Protein AF-A0A7S3MAN6-F1 (afdb_monomer_lite)

Radius of gyration: 27.42 Å; chains: 1; bounding box: 46×56×81 Å

InterPro domains:
  IPR000504 RNA recognition motif domain [PF00076] (1-42)
  IPR000504 RNA recognition motif domain [PS50102] (1-51)
  IPR012677 Nucleotide-binding alpha-beta plait domain superfamily [G3DSA:3.30.70.330] (1-63)
  IPR035979 RNA-binding domain superfamily [SSF54928] (2-56)

Foldseek 3Di:
DPDKAFDADPVRHGPLDIDDDDPDVVVLVVQQVCAQPADPNDGHGRDDDDDDDPDDDDDPPPPPVVVVPPPVPPPPPDDDDDDDDDDDDDDDDDDDDDDDDDDDD

Sequence (105 aa):
ISEARVILNKEKLCSGLAFVEFTDPKDVEAAVLRDGMKVKGQIVFVCYETKEKKSAGTKDRRKLQAAKRVVEKKEKVKKKKDGGDEGEEGEAEGDGDDDDDDAAG

Secondary structure (DSSP, 8-state):
--EEEEEE-TTS-EEEEEEEE-SSHHHHHHHHTTTT-EETTEE----------S-----S-SSSSSGGGSGGGSSS-SS--------------------------

pLDDT: mean 71.26, std 21.36, range [38.38, 95.69]

Organism: NCBI:txid89044

Structure (mmCIF, N/CA/C/O backbone):
data_AF-A0A7S3MAN6-F1
#
_entry.id   AF-A0A7S3MAN6-F1
#
loop_
_atom_site.group_PDB
_atom_site.id
_atom_site.type_symbol
_atom_site.label_atom_id
_atom_site.label_alt_id
_atom_site.label_comp_id
_atom_site.label_asym_id
_atom_site.label_entity_id
_atom_site.label_seq_id
_atom_site.pdbx_PDB_ins_code
_atom_site.Cartn_x
_atom_site.Cartn_y
_atom_site.Cartn_z
_atom_site.occupancy
_atom_site.B_iso_or_equiv
_atom_site.auth_seq_id
_atom_site.auth_comp_id
_atom_site.auth_asym_id
_atom_site.auth_atom_id
_atom_site.pdbx_PDB_model_num
ATOM 1 N N . ILE A 1 1 ? -0.683 -10.714 -8.286 1.00 79.00 1 ILE A N 1
ATOM 2 C CA . ILE A 1 1 ? -0.729 -10.486 -6.813 1.00 79.00 1 ILE A CA 1
ATOM 3 C C . ILE A 1 1 ? -0.476 -11.821 -6.139 1.00 79.00 1 ILE A C 1
ATOM 5 O O . ILE A 1 1 ? -1.226 -12.752 -6.406 1.00 79.00 1 ILE A O 1
ATOM 9 N N . SER A 1 2 ? 0.568 -11.908 -5.318 1.00 91.00 2 SER A N 1
ATOM 10 C CA . SER A 1 2 ? 0.916 -13.123 -4.575 1.00 91.00 2 SER A CA 1
ATOM 11 C C . SER A 1 2 ? 0.122 -13.215 -3.274 1.00 91.00 2 SER A C 1
ATOM 13 O O . SER A 1 2 ? -0.414 -14.267 -2.943 1.00 91.00 2 SER A O 1
ATOM 15 N N . GLU A 1 3 ? 0.015 -12.103 -2.542 1.00 93.50 3 GLU A N 1
ATOM 16 C CA . GLU A 1 3 ? -0.615 -12.088 -1.226 1.00 93.50 3 GLU A CA 1
ATOM 17 C C . GLU A 1 3 ? -1.134 -10.692 -0.860 1.00 93.50 3 GLU A C 1
ATOM 19 O O . GLU A 1 3 ? -0.545 -9.679 -1.231 1.00 93.50 3 GLU A O 1
ATOM 24 N N . ALA A 1 4 ? -2.230 -10.624 -0.103 1.00 94.44 4 ALA A N 1
ATOM 25 C CA . ALA A 1 4 ? -2.731 -9.387 0.485 1.00 94.44 4 ALA A CA 1
ATOM 26 C C . ALA A 1 4 ? -3.089 -9.615 1.958 1.00 94.44 4 ALA A C 1
ATOM 28 O O . ALA A 1 4 ? -3.874 -10.504 2.291 1.00 94.44 4 ALA A O 1
ATOM 29 N N . ARG A 1 5 ? -2.530 -8.793 2.848 1.00 94.31 5 ARG A N 1
ATOM 30 C CA . ARG A 1 5 ? -2.714 -8.879 4.301 1.00 94.31 5 ARG A CA 1
ATOM 31 C C . ARG A 1 5 ? -3.263 -7.561 4.834 1.00 94.31 5 ARG A C 1
ATOM 33 O O . ARG A 1 5 ? -2.584 -6.538 4.791 1.00 94.31 5 ARG A O 1
ATOM 40 N N . VAL A 1 6 ? -4.483 -7.581 5.369 1.00 94.38 6 VAL A N 1
ATOM 41 C CA . VAL A 1 6 ? -5.082 -6.423 6.052 1.00 94.38 6 VAL A CA 1
ATOM 42 C C . VAL A 1 6 ? -4.688 -6.455 7.520 1.00 94.38 6 VAL A C 1
ATOM 44 O O . VAL A 1 6 ? -4.884 -7.460 8.203 1.00 94.38 6 VAL A O 1
ATOM 47 N N . ILE A 1 7 ? -4.158 -5.345 8.021 1.00 93.75 7 ILE A N 1
ATOM 48 C CA . ILE A 1 7 ? -3.781 -5.243 9.424 1.00 93.75 7 ILE A CA 1
ATOM 49 C C . ILE A 1 7 ? -5.016 -4.875 10.238 1.00 93.75 7 ILE A C 1
ATOM 51 O O . ILE A 1 7 ? -5.667 -3.853 9.993 1.00 93.75 7 ILE A O 1
ATOM 55 N N . LEU A 1 8 ? -5.334 -5.708 11.222 1.00 94.38 8 LEU A N 1
ATOM 56 C CA . LEU A 1 8 ? -6.428 -5.477 12.158 1.00 94.38 8 LEU A CA 1
ATOM 57 C C . LEU A 1 8 ? -5.898 -4.924 13.484 1.00 94.38 8 LEU A C 1
ATOM 59 O O . LEU A 1 8 ? -4.761 -5.187 13.878 1.00 94.38 8 LEU A O 1
ATOM 63 N N . ASN A 1 9 ? -6.727 -4.155 14.184 1.00 93.56 9 ASN A N 1
ATOM 64 C CA . ASN A 1 9 ? -6.450 -3.713 15.545 1.00 93.56 9 ASN A CA 1
ATOM 65 C C . ASN A 1 9 ? -6.739 -4.842 16.566 1.00 93.56 9 ASN A C 1
ATOM 67 O O . ASN A 1 9 ? -7.179 -5.937 16.210 1.00 93.56 9 ASN A O 1
ATOM 71 N N . LYS A 1 10 ? -6.523 -4.575 17.863 1.00 94.69 10 LYS A N 1
ATOM 72 C CA . LYS A 1 10 ? -6.780 -5.549 18.948 1.00 94.69 10 LYS A CA 1
ATOM 73 C C . LYS A 1 10 ? -8.237 -6.030 19.010 1.00 94.69 10 LYS A C 1
ATOM 75 O O . LYS A 1 10 ? -8.497 -7.124 19.494 1.00 94.69 10 LYS A O 1
ATOM 80 N N . GLU A 1 11 ? -9.164 -5.229 18.498 1.00 95.69 11 GLU A N 1
ATOM 81 C CA . GLU A 1 11 ? -10.603 -5.503 18.455 1.00 95.69 11 GLU A CA 1
ATOM 82 C C . GLU A 1 11 ? -11.020 -6.234 17.167 1.00 95.69 11 GLU A C 1
ATOM 84 O O . GLU A 1 11 ? -12.206 -6.424 16.920 1.00 95.69 11 GLU A O 1
ATOM 89 N N . LYS A 1 12 ? -10.049 -6.661 16.342 1.00 91.56 12 LYS A N 1
ATOM 90 C CA . LYS A 1 12 ? -10.252 -7.296 15.029 1.00 91.56 12 LYS A CA 1
ATOM 91 C C . LYS A 1 12 ? -10.960 -6.400 13.997 1.00 91.56 12 LYS A C 1
ATOM 93 O O . LYS A 1 12 ? -11.531 -6.905 13.035 1.00 91.56 12 LYS A O 1
ATOM 98 N N . LEU A 1 13 ? -10.882 -5.079 14.155 1.00 92.56 13 LEU A N 1
ATOM 99 C CA . LEU A 1 13 ? -11.357 -4.092 13.182 1.00 92.56 13 LEU A CA 1
ATOM 100 C C . LEU A 1 13 ? -10.221 -3.644 12.254 1.00 92.56 13 LEU A C 1
ATOM 102 O O . LEU A 1 13 ? -9.054 -3.628 12.650 1.00 92.56 13 LEU A O 1
ATOM 106 N N . CYS A 1 14 ? -10.550 -3.251 11.021 1.00 91.56 14 CYS A N 1
ATOM 107 C CA . CYS A 1 14 ? -9.569 -2.764 10.048 1.00 91.56 14 CYS A CA 1
ATOM 108 C C . CYS A 1 14 ? -8.821 -1.534 10.581 1.00 91.56 14 CYS A C 1
ATOM 110 O O . CYS A 1 14 ? -9.434 -0.516 10.891 1.00 91.56 14 CYS A O 1
ATOM 112 N N . SER A 1 15 ? -7.489 -1.603 10.630 1.00 91.38 15 SER A N 1
ATOM 113 C CA . SER A 1 15 ? -6.650 -0.488 11.099 1.00 91.38 15 SER A CA 1
ATOM 114 C C . SER A 1 15 ? -6.468 0.632 10.066 1.00 91.38 15 SER A C 1
ATOM 116 O O . SER A 1 15 ? -5.928 1.687 10.388 1.00 91.38 15 SER A O 1
ATOM 118 N N . GLY A 1 16 ? -6.901 0.402 8.821 1.00 91.06 16 GLY A N 1
ATOM 119 C CA . GLY A 1 16 ? -6.642 1.291 7.686 1.00 91.06 16 GLY A CA 1
ATOM 120 C C . GLY A 1 16 ? -5.282 1.064 7.016 1.00 91.06 16 GLY A C 1
ATOM 121 O O . GLY A 1 16 ? -4.890 1.861 6.171 1.00 91.06 16 GLY A O 1
ATOM 122 N N . LEU A 1 17 ? -4.574 -0.012 7.375 1.00 92.44 17 LEU A N 1
ATOM 123 C CA . LEU A 1 17 ? -3.310 -0.421 6.765 1.00 92.44 17 LEU A CA 1
ATOM 124 C C . LEU A 1 17 ? -3.428 -1.825 6.168 1.00 92.44 17 LEU A C 1
ATOM 126 O O . LEU A 1 17 ? -4.070 -2.711 6.740 1.00 92.44 17 LEU A O 1
ATOM 130 N N . ALA A 1 18 ? -2.777 -2.027 5.029 1.00 94.56 18 ALA A N 1
ATOM 131 C CA . ALA A 1 18 ? -2.662 -3.321 4.377 1.00 94.56 18 ALA A CA 1
ATOM 132 C C . ALA A 1 18 ? -1.304 -3.436 3.681 1.00 94.56 18 ALA A C 1
ATOM 134 O O . ALA A 1 18 ? -0.764 -2.441 3.199 1.00 94.56 18 ALA A O 1
ATOM 135 N N . PHE A 1 19 ? -0.787 -4.658 3.618 1.00 94.19 19 PHE A N 1
ATOM 136 C CA . PHE A 1 19 ? 0.387 -5.016 2.834 1.00 94.19 19 PHE A CA 1
ATOM 137 C C . PHE A 1 19 ? -0.054 -5.871 1.659 1.00 94.19 19 PHE A C 1
ATOM 139 O O . PHE A 1 19 ? -0.911 -6.746 1.809 1.00 94.19 19 PHE A O 1
ATOM 146 N N . VAL A 1 20 ? 0.517 -5.602 0.491 1.00 95.44 20 VAL A N 1
ATOM 147 C CA . VAL A 1 20 ? 0.247 -6.367 -0.722 1.00 95.44 20 VAL A CA 1
ATOM 148 C C . VAL A 1 20 ? 1.579 -6.767 -1.325 1.00 95.44 20 VAL A C 1
ATOM 150 O O . VAL A 1 20 ? 2.405 -5.911 -1.631 1.00 95.44 20 VAL A O 1
ATOM 153 N N . GLU A 1 21 ? 1.766 -8.069 -1.487 1.00 94.62 21 GLU A N 1
ATOM 154 C CA . GLU A 1 21 ? 2.910 -8.646 -2.172 1.00 94.62 21 GLU A CA 1
ATOM 155 C C . GLU A 1 21 ? 2.519 -8.964 -3.618 1.00 94.62 21 GLU A C 1
ATOM 157 O O . GLU A 1 21 ? 1.511 -9.627 -3.898 1.00 94.62 21 GLU A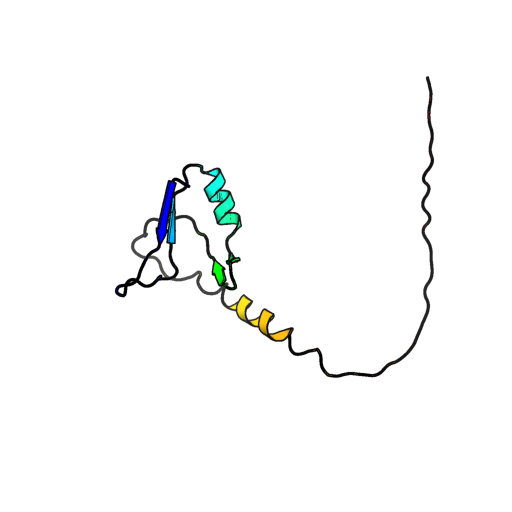 O 1
ATOM 162 N N . PHE A 1 22 ? 3.323 -8.479 -4.557 1.00 94.94 22 PHE A N 1
ATOM 163 C CA . PHE A 1 22 ? 3.140 -8.709 -5.983 1.00 94.94 22 PHE A CA 1
ATOM 164 C C . PHE A 1 22 ? 4.203 -9.680 -6.486 1.00 94.94 22 PHE A C 1
ATOM 166 O O . PHE A 1 22 ? 5.349 -9.639 -6.051 1.00 94.94 22 PHE A O 1
ATOM 173 N N . THR A 1 23 ? 3.814 -10.546 -7.418 1.00 95.00 23 THR A N 1
ATOM 174 C CA . THR A 1 23 ? 4.733 -11.469 -8.094 1.00 95.00 23 THR A CA 1
ATOM 175 C C . THR A 1 23 ? 5.593 -10.720 -9.110 1.00 95.00 23 THR A C 1
ATOM 177 O O . THR A 1 23 ? 6.793 -10.960 -9.206 1.00 95.00 23 THR A O 1
ATOM 180 N N . ASP A 1 24 ? 4.977 -9.779 -9.831 1.00 95.69 24 ASP A N 1
ATOM 181 C CA . ASP A 1 24 ? 5.605 -9.031 -10.911 1.00 95.69 24 ASP A CA 1
ATOM 182 C C . ASP A 1 24 ? 5.967 -7.604 -10.478 1.00 95.69 24 ASP A C 1
ATOM 184 O O . ASP A 1 24 ? 5.120 -6.880 -9.945 1.00 95.69 24 ASP A O 1
ATOM 188 N N . PRO A 1 25 ? 7.193 -7.131 -10.767 1.00 92.81 25 PRO A N 1
ATOM 189 C CA . PRO A 1 25 ? 7.613 -5.780 -10.397 1.00 92.81 25 PRO A CA 1
ATOM 190 C C . PRO A 1 25 ? 6.807 -4.696 -11.127 1.00 92.81 25 PRO A C 1
ATOM 192 O O . PRO A 1 25 ? 6.551 -3.636 -10.560 1.00 92.81 25 PRO A O 1
ATOM 195 N N . LYS A 1 26 ? 6.336 -4.979 -12.349 1.00 95.12 26 LYS A N 1
ATOM 196 C CA . LYS A 1 26 ? 5.501 -4.058 -13.139 1.00 95.12 26 LYS A CA 1
ATOM 197 C C . LYS A 1 26 ? 4.182 -3.723 -12.436 1.00 95.12 26 LYS A C 1
ATOM 199 O O . LYS A 1 26 ? 3.704 -2.592 -12.520 1.00 95.12 26 LYS A O 1
ATOM 204 N N . ASP A 1 27 ? 3.612 -4.685 -11.711 1.00 93.94 27 ASP A N 1
ATOM 205 C CA . ASP A 1 27 ? 2.373 -4.476 -10.961 1.00 93.94 27 ASP A CA 1
ATOM 206 C C . ASP A 1 27 ? 2.594 -3.570 -9.745 1.00 93.94 27 ASP A C 1
ATOM 208 O O . ASP A 1 27 ? 1.710 -2.788 -9.393 1.00 93.94 27 ASP A O 1
ATOM 212 N N . VAL A 1 28 ? 3.782 -3.631 -9.131 1.00 93.06 28 VAL A N 1
ATOM 213 C CA . VAL A 1 28 ? 4.155 -2.747 -8.018 1.00 93.06 28 VAL A CA 1
ATOM 214 C C . VAL A 1 28 ? 4.203 -1.299 -8.495 1.00 93.06 28 VAL A C 1
ATOM 216 O O . VAL A 1 28 ? 3.589 -0.428 -7.880 1.00 93.06 28 VAL A O 1
ATOM 219 N N . GLU A 1 29 ? 4.873 -1.037 -9.618 1.00 94.12 29 GLU A N 1
ATOM 220 C CA . GLU A 1 29 ? 4.946 0.307 -10.201 1.00 94.12 29 GLU A CA 1
ATOM 221 C C . GLU A 1 29 ? 3.549 0.825 -10.563 1.00 94.12 29 GLU A C 1
ATOM 223 O O . GLU A 1 29 ? 3.180 1.947 -10.209 1.00 94.12 29 GLU A O 1
ATOM 228 N N . ALA A 1 30 ? 2.718 -0.023 -11.177 1.00 94.00 30 ALA A N 1
ATOM 229 C CA . ALA A 1 30 ? 1.334 0.311 -11.489 1.00 94.00 30 ALA A CA 1
ATOM 230 C C . ALA A 1 30 ? 0.481 0.583 -10.235 1.00 94.00 30 ALA A C 1
ATOM 232 O O . ALA A 1 30 ? -0.458 1.384 -10.291 1.00 94.00 30 ALA A O 1
ATOM 233 N N . ALA A 1 31 ? 0.761 -0.075 -9.110 1.00 93.56 31 ALA A N 1
ATOM 234 C CA . ALA A 1 31 ? 0.080 0.172 -7.844 1.00 93.56 31 ALA A CA 1
ATOM 235 C C . ALA A 1 31 ? 0.510 1.508 -7.221 1.00 93.56 31 ALA A C 1
ATOM 237 O O . ALA A 1 31 ? -0.344 2.279 -6.787 1.00 93.56 31 ALA A O 1
ATOM 238 N N . VAL A 1 32 ? 1.808 1.818 -7.235 1.00 93.56 32 VAL A N 1
ATOM 239 C CA . VAL A 1 32 ? 2.350 3.084 -6.713 1.00 93.56 32 VAL A CA 1
ATOM 240 C C . VAL A 1 32 ? 1.883 4.281 -7.544 1.00 93.56 32 VAL A C 1
ATOM 242 O O . VAL A 1 32 ? 1.578 5.329 -6.985 1.00 93.56 32 VAL A O 1
ATOM 245 N N . LEU A 1 33 ? 1.703 4.125 -8.860 1.00 93.94 33 LEU A N 1
ATOM 246 C CA . LEU A 1 33 ? 1.091 5.156 -9.713 1.00 93.94 33 LEU A CA 1
ATOM 247 C C . LEU A 1 33 ? -0.357 5.504 -9.320 1.00 93.94 33 LEU A C 1
ATOM 249 O O . LEU A 1 33 ? -0.873 6.542 -9.730 1.00 93.94 33 LEU A O 1
ATOM 253 N N . ARG A 1 34 ? -1.024 4.646 -8.538 1.00 92.56 34 ARG A N 1
ATOM 254 C CA . ARG A 1 34 ? -2.373 4.884 -8.002 1.00 92.56 34 ARG A CA 1
ATOM 255 C C . ARG A 1 34 ? -2.358 5.463 -6.584 1.00 92.56 34 ARG A C 1
ATOM 257 O O . ARG A 1 34 ? -3.418 5.548 -5.960 1.00 92.56 34 ARG A O 1
ATOM 264 N N . ASP A 1 35 ? -1.197 5.864 -6.072 1.00 93.56 35 ASP A N 1
ATOM 265 C CA . ASP A 1 35 ? -1.099 6.595 -4.811 1.00 93.56 35 ASP A CA 1
ATOM 266 C C . ASP A 1 35 ? -1.963 7.869 -4.836 1.00 93.56 35 ASP A C 1
ATOM 268 O O . ASP A 1 35 ? -2.035 8.592 -5.831 1.00 93.56 35 ASP A O 1
ATOM 272 N N . GLY A 1 36 ? -2.681 8.123 -3.743 1.00 92.44 36 GLY A N 1
ATOM 273 C CA . GLY A 1 36 ? -3.597 9.256 -3.623 1.00 92.44 36 GLY A CA 1
ATOM 274 C C . GLY A 1 36 ? -4.923 9.099 -4.379 1.00 92.44 36 GLY A C 1
ATOM 275 O O . GLY A 1 36 ? -5.722 10.040 -4.404 1.00 92.44 36 GLY A O 1
ATOM 276 N N . MET A 1 37 ? -5.208 7.934 -4.971 1.00 93.06 37 MET A N 1
ATOM 277 C CA . MET A 1 37 ? -6.474 7.684 -5.662 1.00 93.06 37 MET A CA 1
ATOM 278 C C . MET A 1 37 ? -7.643 7.526 -4.677 1.00 93.06 37 MET A C 1
ATOM 280 O O . MET A 1 37 ? -7.519 6.961 -3.586 1.00 93.06 37 MET A O 1
ATOM 284 N N . LYS A 1 38 ? -8.822 8.014 -5.078 1.00 95.19 38 LYS A N 1
ATOM 285 C CA . LYS A 1 38 ? -10.058 7.899 -4.299 1.00 95.19 38 LYS A CA 1
ATOM 286 C C . LYS A 1 38 ? -10.785 6.591 -4.625 1.00 95.19 38 LYS A C 1
ATOM 288 O O . LYS A 1 38 ? -11.271 6.412 -5.736 1.00 95.19 38 LYS A O 1
ATOM 293 N N . VAL A 1 39 ? -10.937 5.717 -3.634 1.00 91.81 39 VAL A N 1
ATOM 294 C CA . VAL A 1 39 ? -11.677 4.451 -3.717 1.00 91.81 39 VAL A CA 1
ATOM 295 C C . VAL A 1 39 ? -12.851 4.508 -2.743 1.00 91.81 39 VAL A C 1
ATOM 297 O O . VAL A 1 39 ? -12.664 4.717 -1.547 1.00 91.81 39 VAL A O 1
ATOM 300 N N . LYS A 1 40 ? -14.086 4.361 -3.243 1.00 92.25 40 LYS A N 1
ATOM 301 C CA . LYS A 1 40 ? -15.321 4.404 -2.42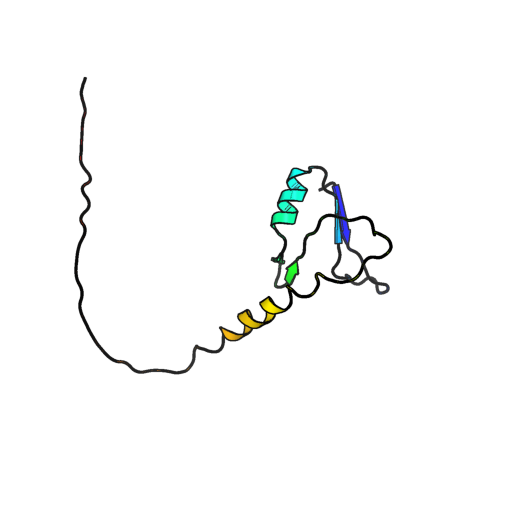5 1.00 92.25 40 LYS A CA 1
ATOM 302 C C . LYS A 1 40 ? -15.399 5.612 -1.475 1.00 92.25 40 LYS A C 1
ATOM 304 O O . LYS A 1 40 ? -15.788 5.489 -0.317 1.00 92.25 40 LYS A O 1
ATOM 309 N N . GLY A 1 41 ? -14.990 6.790 -1.942 1.00 92.50 41 GLY A N 1
ATOM 310 C CA . GLY A 1 41 ? -15.030 8.000 -1.117 1.00 92.50 41 GLY A CA 1
ATOM 311 C C . GLY A 1 41 ? -13.777 8.261 -0.275 1.00 92.50 41 GLY A C 1
ATOM 312 O O . GLY A 1 41 ? -13.610 9.386 0.187 1.00 92.50 41 GLY A O 1
ATOM 313 N N . GLN A 1 42 ? -12.885 7.280 -0.121 1.00 91.50 42 GLN A N 1
ATOM 314 C CA . GLN A 1 42 ? -11.696 7.354 0.731 1.00 91.50 42 GLN A CA 1
ATOM 315 C C . GLN A 1 42 ? -10.423 7.451 -0.110 1.00 91.50 42 GLN A C 1
ATOM 317 O O . GLN A 1 42 ? -10.340 6.856 -1.179 1.00 91.50 42 GLN A O 1
ATOM 322 N N . ILE A 1 43 ? -9.440 8.219 0.355 1.00 92.62 43 ILE A N 1
ATOM 323 C CA . ILE A 1 43 ? -8.148 8.363 -0.328 1.00 92.62 43 ILE A CA 1
ATOM 324 C C . ILE A 1 43 ? -7.233 7.240 0.154 1.00 92.62 43 ILE A C 1
ATOM 326 O O . ILE A 1 43 ? -7.055 7.080 1.362 1.00 92.62 43 ILE A O 1
ATOM 330 N N . VAL A 1 44 ? -6.677 6.479 -0.784 1.00 93.44 44 VAL A N 1
ATOM 331 C CA . VAL A 1 44 ? -5.736 5.392 -0.504 1.00 93.44 44 VAL A CA 1
ATOM 332 C C . VAL A 1 44 ? -4.315 5.891 -0.733 1.00 93.44 44 VAL A C 1
ATOM 334 O O . VAL A 1 44 ? -4.065 6.613 -1.695 1.00 93.44 44 VAL A O 1
ATOM 337 N N . PHE A 1 45 ? -3.398 5.495 0.149 1.00 93.62 45 PHE A N 1
ATOM 338 C CA . PHE A 1 45 ? -1.972 5.783 0.020 1.00 93.62 45 PHE A CA 1
ATOM 339 C C . PHE A 1 45 ? -1.210 4.495 -0.260 1.00 93.62 45 PHE A C 1
ATOM 341 O O . PHE A 1 45 ? -1.420 3.500 0.437 1.00 93.62 45 PHE A O 1
ATOM 348 N N . VAL A 1 46 ? -0.347 4.517 -1.270 1.00 94.12 46 VAL A N 1
ATOM 349 C CA . VAL A 1 46 ? 0.439 3.363 -1.709 1.00 94.12 46 VAL A CA 1
ATOM 350 C C . VAL A 1 46 ? 1.912 3.742 -1.695 1.00 94.12 46 VAL A C 1
ATOM 352 O O . VAL A 1 46 ? 2.351 4.622 -2.428 1.00 94.12 46 VAL A O 1
ATOM 355 N N . CYS A 1 47 ? 2.682 3.047 -0.864 1.00 91.94 47 CYS A N 1
ATOM 356 C CA . CYS A 1 47 ? 4.119 3.245 -0.724 1.00 91.94 47 CYS A CA 1
ATOM 357 C C . CYS A 1 47 ? 4.833 1.898 -0.824 1.00 91.94 47 CYS A C 1
ATOM 359 O O . CYS A 1 47 ? 4.273 0.867 -0.452 1.00 91.94 47 CYS A O 1
ATOM 361 N N . TYR A 1 48 ? 6.094 1.917 -1.254 1.00 93.62 48 TYR A N 1
ATOM 362 C CA . TYR A 1 48 ? 6.964 0.750 -1.143 1.00 93.62 48 TYR A CA 1
ATOM 363 C C . TYR A 1 48 ? 7.165 0.358 0.323 1.00 93.62 48 TYR A C 1
ATOM 365 O O . TYR A 1 48 ? 7.296 1.220 1.200 1.00 93.62 48 TYR A O 1
ATOM 373 N N . GLU A 1 49 ? 7.230 -0.946 0.585 1.00 88.19 49 GLU A N 1
ATOM 374 C CA . GLU A 1 49 ? 7.584 -1.445 1.907 1.00 88.19 49 GLU A CA 1
ATOM 375 C C . GLU A 1 49 ? 9.014 -1.009 2.249 1.00 88.19 49 GLU A C 1
ATOM 377 O O . GLU A 1 49 ? 9.958 -1.218 1.485 1.00 88.19 49 GLU A O 1
ATOM 382 N N . THR A 1 50 ? 9.188 -0.388 3.414 1.00 79.81 50 THR A N 1
ATOM 383 C CA . THR A 1 50 ? 10.512 -0.043 3.931 1.00 79.81 50 THR A CA 1
ATOM 384 C C . THR A 1 50 ? 10.734 -0.793 5.232 1.00 79.81 50 THR A C 1
ATOM 386 O O . THR A 1 50 ? 9.887 -0.779 6.123 1.00 79.81 50 THR A O 1
ATOM 389 N N . LYS A 1 51 ? 11.888 -1.458 5.355 1.00 73.19 51 LYS A N 1
ATOM 390 C CA . LYS A 1 51 ? 12.311 -2.029 6.638 1.00 73.19 51 LYS A CA 1
ATOM 391 C C . LYS A 1 51 ? 12.453 -0.880 7.629 1.00 73.19 51 LYS A C 1
ATOM 393 O O . LYS A 1 51 ? 13.089 0.124 7.300 1.00 73.19 51 LYS A O 1
ATOM 398 N N . GLU A 1 52 ? 11.887 -1.028 8.825 1.00 66.81 52 GLU A N 1
ATOM 399 C CA . GLU A 1 52 ? 12.018 -0.029 9.883 1.00 66.81 52 GLU A CA 1
ATOM 400 C C . GLU A 1 52 ? 13.502 0.279 10.123 1.00 66.81 52 GLU A C 1
ATOM 402 O O . GLU A 1 52 ? 14.250 -0.514 10.701 1.00 66.81 52 GLU A O 1
ATOM 407 N N . LYS A 1 53 ? 13.952 1.457 9.682 1.00 56.78 53 LYS A N 1
ATOM 408 C CA . LYS A 1 53 ? 15.204 2.017 10.178 1.00 56.78 53 LYS A CA 1
ATOM 409 C C . LYS A 1 53 ? 14.928 2.416 11.619 1.00 56.78 53 LYS A C 1
ATOM 411 O O . LYS A 1 53 ? 14.139 3.328 11.861 1.00 56.78 53 LYS A O 1
ATOM 416 N N . LYS A 1 54 ? 15.558 1.727 12.575 1.00 58.97 54 LYS A N 1
ATOM 417 C CA . LYS A 1 54 ? 15.594 2.169 13.973 1.00 58.97 54 LYS A CA 1
ATOM 418 C C . LYS A 1 54 ? 16.022 3.646 13.981 1.00 58.97 54 LYS A C 1
ATOM 420 O O . LYS A 1 54 ? 17.157 3.957 13.636 1.00 58.97 54 LYS A O 1
ATOM 425 N N . SER A 1 55 ? 15.069 4.520 14.317 1.00 57.34 55 SER A N 1
ATOM 426 C CA . SER A 1 55 ? 15.176 5.975 14.522 1.00 57.34 55 SER A CA 1
ATOM 427 C C . SER A 1 55 ? 15.721 6.848 13.373 1.00 57.34 55 SER A C 1
ATOM 429 O O . SER A 1 55 ? 16.926 6.928 13.163 1.00 57.34 55 SER A O 1
ATOM 431 N N . ALA A 1 56 ? 14.845 7.649 12.751 1.00 48.25 56 ALA A N 1
ATOM 432 C CA . ALA A 1 56 ? 15.148 9.022 12.319 1.00 48.25 56 ALA A CA 1
ATOM 433 C C . ALA A 1 56 ? 13.844 9.839 12.188 1.00 48.25 56 ALA A C 1
ATOM 435 O O . ALA A 1 56 ? 12.837 9.351 11.687 1.00 48.25 56 ALA A O 1
ATOM 436 N N . GLY A 1 57 ? 13.859 11.067 12.707 1.00 45.12 57 GLY A N 1
ATOM 437 C CA . GLY A 1 57 ? 12.690 11.891 13.016 1.00 45.12 57 GLY A CA 1
ATOM 438 C C . GLY A 1 57 ? 11.715 12.210 11.874 1.00 45.12 57 GLY A C 1
ATOM 439 O O . GLY A 1 57 ? 12.082 12.528 10.748 1.00 45.12 57 GLY A O 1
ATOM 440 N N . THR A 1 58 ? 10.442 12.237 12.258 1.00 48.97 58 THR A N 1
ATOM 441 C CA . THR A 1 58 ? 9.278 12.856 11.618 1.00 48.97 58 THR A CA 1
ATOM 442 C C . THR A 1 58 ? 9.588 14.182 10.900 1.00 48.97 58 THR A C 1
ATOM 444 O O . THR A 1 58 ? 9.631 15.224 11.554 1.00 48.97 58 THR A O 1
ATOM 447 N N . LYS A 1 59 ? 9.723 14.195 9.563 1.00 48.31 59 LYS A N 1
ATOM 448 C CA . LYS A 1 59 ? 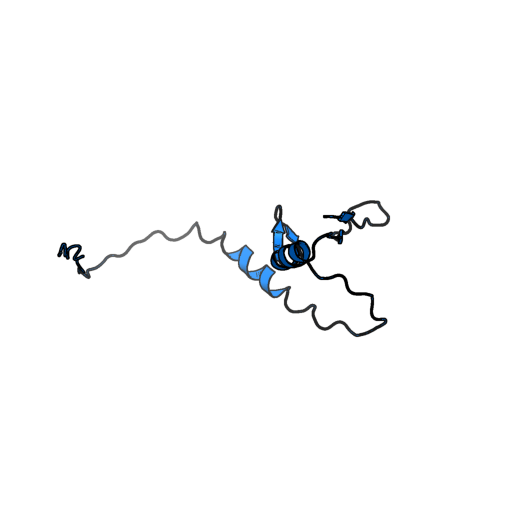9.742 15.455 8.782 1.00 48.31 59 LYS A CA 1
ATOM 449 C C . LYS A 1 59 ? 8.987 15.482 7.444 1.00 48.31 59 LYS A C 1
ATOM 451 O O . LYS A 1 59 ? 9.028 16.520 6.803 1.00 48.31 59 LYS A O 1
ATOM 456 N N . ASP A 1 60 ? 8.169 14.486 7.095 1.00 52.00 60 ASP A N 1
ATOM 457 C CA . ASP A 1 60 ? 7.371 14.544 5.844 1.00 52.00 60 ASP A CA 1
ATOM 458 C C . ASP A 1 60 ? 5.846 14.488 6.025 1.00 52.00 60 ASP A C 1
ATOM 460 O O . ASP A 1 60 ? 5.083 14.224 5.102 1.00 52.00 60 ASP A O 1
ATOM 464 N N . ARG A 1 61 ? 5.342 14.814 7.223 1.00 56.09 61 ARG A N 1
ATOM 465 C CA . ARG A 1 61 ? 3.894 14.778 7.516 1.00 56.09 61 ARG A CA 1
ATOM 466 C C . ARG A 1 61 ? 3.160 16.122 7.3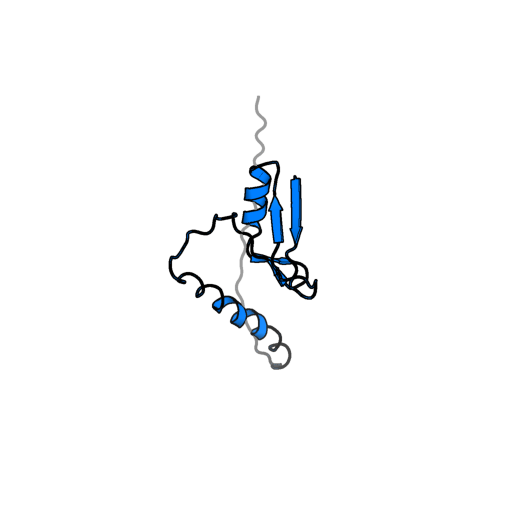44 1.00 56.09 61 ARG A C 1
ATOM 468 O O . ARG A 1 61 ? 2.066 16.283 7.879 1.00 56.09 61 ARG A O 1
ATOM 475 N N . ARG A 1 62 ? 3.738 17.107 6.635 1.00 53.88 62 ARG A N 1
ATOM 476 C CA . ARG A 1 62 ? 3.144 18.460 6.475 1.00 53.88 62 ARG A CA 1
ATOM 477 C C . ARG A 1 62 ? 2.576 18.794 5.093 1.00 53.88 62 ARG A C 1
ATOM 479 O O . ARG A 1 62 ? 1.900 19.811 4.988 1.00 53.88 62 ARG A O 1
ATOM 486 N N . LYS A 1 63 ? 2.754 17.968 4.056 1.00 48.81 63 LYS A N 1
ATOM 487 C CA . LYS A 1 63 ? 2.261 18.324 2.707 1.00 48.81 63 LYS A CA 1
ATOM 488 C C . LYS A 1 63 ? 0.834 17.849 2.390 1.00 48.81 63 LYS A C 1
ATOM 490 O O . LYS A 1 63 ? 0.227 18.334 1.445 1.00 48.81 63 LYS A O 1
ATOM 495 N N . LEU A 1 64 ? 0.249 16.984 3.223 1.00 51.88 64 LEU A N 1
ATOM 496 C CA . LEU A 1 64 ? -1.031 16.328 2.917 1.00 51.88 64 LEU A CA 1
ATOM 497 C C . LEU A 1 64 ? -2.274 16.959 3.579 1.00 51.88 64 LEU A C 1
ATOM 499 O O . LEU A 1 64 ? -3.401 16.617 3.234 1.00 51.88 64 LEU A O 1
ATOM 503 N N . GLN A 1 65 ? -2.106 17.911 4.506 1.00 53.34 65 GLN A N 1
ATOM 504 C CA . GLN A 1 65 ? -3.243 18.608 5.138 1.00 53.34 65 GLN A CA 1
ATOM 505 C C . GLN A 1 65 ? -3.741 19.841 4.357 1.00 53.34 65 GLN A C 1
ATOM 507 O O . GLN A 1 65 ? -4.801 20.370 4.680 1.00 53.34 65 GLN A O 1
ATOM 512 N N . ALA A 1 66 ? -3.047 20.273 3.297 1.00 51.12 66 ALA A N 1
ATOM 513 C CA . ALA A 1 66 ? -3.483 21.404 2.469 1.00 51.12 66 ALA A CA 1
ATOM 514 C C . ALA A 1 66 ? -4.603 21.039 1.469 1.00 51.12 66 ALA A C 1
ATOM 516 O O . ALA A 1 66 ? -5.406 21.895 1.105 1.00 51.12 66 ALA A O 1
ATOM 517 N N . ALA A 1 67 ? -4.725 19.766 1.074 1.00 52.66 67 ALA A N 1
ATOM 518 C CA . ALA A 1 67 ? -5.718 19.327 0.086 1.00 52.66 67 ALA A CA 1
ATOM 519 C C . ALA A 1 67 ? -7.140 19.141 0.659 1.00 52.66 67 ALA A C 1
ATOM 521 O O . ALA A 1 67 ? -8.111 19.100 -0.094 1.00 52.66 67 ALA A O 1
ATOM 522 N N . LYS A 1 68 ? -7.301 19.090 1.991 1.00 50.66 68 LYS A N 1
ATOM 523 C CA . LYS A 1 68 ? -8.620 18.946 2.641 1.00 50.66 68 LYS A CA 1
ATOM 524 C C . LYS A 1 68 ? -9.451 20.237 2.687 1.00 50.66 68 LYS A C 1
ATOM 526 O O . LYS A 1 68 ? -10.617 20.175 3.046 1.00 50.66 68 LYS A O 1
ATOM 531 N N . ARG A 1 69 ? -8.900 21.399 2.312 1.00 46.69 69 ARG A N 1
ATOM 532 C CA . ARG A 1 69 ? -9.613 22.693 2.395 1.00 46.69 69 ARG A CA 1
ATOM 533 C C . ARG A 1 69 ? -10.268 23.181 1.099 1.00 46.69 69 ARG A C 1
ATOM 535 O O . ARG A 1 69 ? -10.978 24.180 1.146 1.00 46.69 69 ARG A O 1
ATOM 542 N N . VAL A 1 70 ? -10.063 22.513 -0.038 1.00 50.34 70 VAL A N 1
ATOM 543 C CA . VAL A 1 70 ? -10.528 23.035 -1.343 1.00 50.34 70 VAL A CA 1
ATOM 544 C C . VAL A 1 70 ? -11.834 22.384 -1.821 1.00 50.34 70 VAL A C 1
ATOM 546 O O . VAL A 1 70 ? -12.602 23.012 -2.543 1.00 50.34 70 VAL A O 1
ATOM 549 N N . VAL A 1 71 ? -12.147 21.161 -1.382 1.00 49.41 71 VAL A N 1
ATOM 550 C CA . VAL A 1 71 ? -13.312 20.417 -1.902 1.00 49.41 71 VAL A CA 1
ATOM 551 C C . VAL A 1 71 ? -14.634 20.839 -1.241 1.00 49.41 71 VAL A C 1
ATOM 553 O O . VAL A 1 71 ? -15.671 20.833 -1.892 1.00 49.41 71 VAL A O 1
ATOM 556 N N . GLU A 1 72 ? -14.616 21.320 0.005 1.00 45.38 72 GLU A N 1
ATOM 557 C CA . GLU A 1 72 ? -15.840 21.681 0.746 1.00 45.38 72 GLU A CA 1
ATOM 558 C C . GLU A 1 72 ? -16.456 23.045 0.367 1.00 45.38 72 GLU A C 1
ATOM 560 O O . GLU A 1 72 ? -17.511 23.416 0.880 1.00 45.38 72 GLU A O 1
ATOM 565 N N . LYS A 1 73 ? -15.834 23.815 -0.540 1.00 44.88 73 LYS A N 1
ATOM 566 C CA . LYS A 1 73 ? -16.293 25.177 -0.880 1.00 44.88 73 LYS A CA 1
ATOM 567 C C . LYS A 1 73 ? -17.033 25.306 -2.218 1.00 44.88 73 LYS A C 1
ATOM 569 O O . LYS A 1 73 ? -17.489 26.403 -2.529 1.00 44.88 73 LYS A O 1
ATOM 574 N N . LYS A 1 74 ? -17.202 24.228 -2.998 1.00 46.44 74 LYS A N 1
ATOM 575 C CA . LYS A 1 74 ? -17.855 24.292 -4.326 1.00 46.44 74 LYS A CA 1
ATOM 576 C C . LYS A 1 74 ? -19.340 23.904 -4.369 1.00 46.44 74 LYS A C 1
ATOM 578 O O . LYS A 1 74 ? -19.951 24.043 -5.420 1.00 46.44 74 LYS A O 1
ATOM 583 N N . GLU A 1 75 ? -19.954 23.522 -3.246 1.00 45.97 75 GLU A N 1
ATOM 584 C CA . GLU A 1 75 ? -21.382 23.142 -3.207 1.00 45.97 75 GLU A CA 1
ATOM 585 C C . GLU A 1 75 ? -22.342 24.230 -2.677 1.00 45.97 75 GLU A C 1
ATOM 587 O O . GLU A 1 75 ? -23.554 24.040 -2.678 1.00 45.97 75 GLU A O 1
ATOM 592 N N . LYS A 1 76 ? -21.846 25.411 -2.273 1.00 46.88 76 LYS A N 1
ATOM 593 C CA . LYS A 1 76 ? -22.677 26.514 -1.729 1.00 46.88 76 LYS A CA 1
ATOM 594 C C . LYS A 1 76 ? -22.818 27.749 -2.635 1.00 46.88 76 LYS A C 1
ATOM 596 O O . LYS A 1 76 ? -23.224 28.804 -2.158 1.00 46.88 76 LYS A O 1
ATOM 601 N N . VAL A 1 77 ? -22.547 27.636 -3.936 1.00 45.72 77 VAL A N 1
ATOM 602 C CA . VAL A 1 77 ? -22.760 28.725 -4.919 1.00 45.72 77 VAL A CA 1
ATOM 603 C C . VAL A 1 77 ? -23.759 28.271 -5.988 1.00 45.72 77 VAL A C 1
ATOM 605 O O . VAL A 1 77 ? -23.446 28.175 -7.164 1.00 45.72 77 VAL A O 1
ATOM 608 N N . LYS A 1 78 ? -24.973 27.907 -5.565 1.00 47.72 78 LYS A N 1
ATOM 609 C CA . LYS A 1 78 ? -26.086 27.556 -6.469 1.00 47.72 78 LYS A CA 1
ATOM 610 C C . LYS A 1 78 ? -27.389 28.306 -6.167 1.00 47.72 78 LYS A C 1
ATOM 612 O O . LYS A 1 78 ? -28.438 27.890 -6.639 1.00 47.72 78 LYS A O 1
ATOM 617 N N . LYS A 1 79 ? -27.376 29.380 -5.357 1.00 47.22 79 LYS A N 1
ATOM 618 C CA . LYS A 1 79 ? -28.650 29.965 -4.886 1.00 47.22 79 LYS A CA 1
ATOM 619 C C . LYS A 1 79 ? -28.793 31.483 -4.794 1.00 47.22 79 LYS A C 1
ATOM 621 O O . LYS A 1 79 ? -29.762 31.907 -4.181 1.00 47.22 79 LYS A O 1
ATOM 626 N N . LYS A 1 80 ? -27.913 32.313 -5.357 1.00 50.00 80 LYS A N 1
ATOM 627 C CA . LYS A 1 80 ? -28.189 33.759 -5.477 1.00 50.00 80 LYS A CA 1
ATOM 628 C C . LYS A 1 80 ? -27.386 34.352 -6.628 1.00 50.00 80 LYS A C 1
ATOM 630 O O . LYS A 1 80 ? -26.180 34.495 -6.465 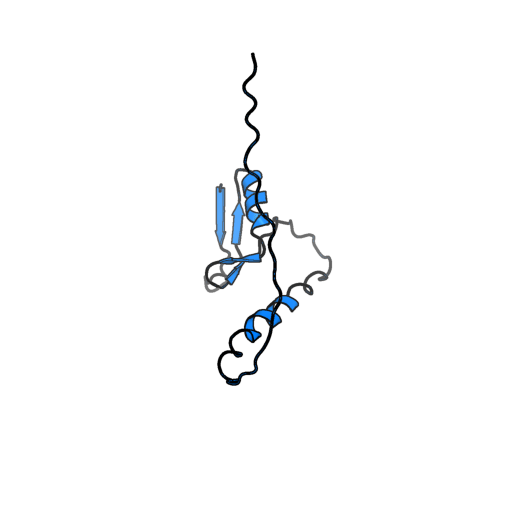1.00 50.00 80 LYS A O 1
ATOM 635 N N . LYS A 1 81 ? -28.045 34.680 -7.741 1.00 42.41 81 LYS A N 1
ATOM 636 C CA . LYS A 1 81 ? -28.095 36.038 -8.313 1.00 42.41 81 LYS A CA 1
ATOM 637 C C . LYS A 1 81 ? -28.649 35.967 -9.741 1.00 42.41 81 LYS A C 1
ATOM 639 O O . LYS A 1 81 ? -27.908 35.794 -10.700 1.00 42.41 81 LYS A O 1
ATOM 644 N N . ASP A 1 82 ? -29.970 36.059 -9.816 1.00 49.19 82 ASP A N 1
ATOM 645 C CA . ASP A 1 82 ? -30.718 36.648 -10.922 1.00 49.19 82 ASP A CA 1
ATOM 646 C C . ASP A 1 82 ? -30.165 38.036 -11.312 1.00 49.19 82 ASP A C 1
ATOM 648 O O . ASP A 1 82 ? -29.694 38.779 -10.443 1.00 49.19 82 ASP A O 1
ATOM 652 N N . GLY A 1 83 ? -30.299 38.376 -12.601 1.00 40.91 83 GLY A N 1
ATOM 653 C CA . GLY A 1 83 ? -30.017 39.681 -13.226 1.00 40.91 83 GLY A CA 1
ATOM 654 C C . GLY A 1 83 ? -28.587 39.761 -13.775 1.00 40.91 83 GLY A C 1
ATOM 655 O O . GLY A 1 83 ? -27.646 39.803 -12.990 1.00 40.91 83 GLY A O 1
ATOM 656 N N . GLY A 1 84 ? -28.316 39.690 -15.080 1.00 38.38 84 GLY A N 1
ATOM 657 C CA . GLY A 1 84 ? -29.004 40.325 -16.206 1.00 38.38 84 GLY A CA 1
ATOM 658 C C . GLY A 1 84 ? -28.225 41.591 -16.564 1.00 38.38 84 GLY A C 1
ATOM 659 O O . GLY A 1 84 ? -28.284 42.520 -15.769 1.00 38.38 84 GLY A O 1
ATOM 660 N N . ASP A 1 85 ? -27.463 41.581 -17.664 1.00 42.62 85 ASP A N 1
ATOM 661 C CA . ASP A 1 85 ? -27.159 42.755 -18.504 1.00 42.62 85 ASP A CA 1
ATOM 662 C C . ASP A 1 85 ? -26.434 42.323 -19.796 1.00 42.62 85 ASP A C 1
ATOM 664 O O . ASP A 1 85 ? -25.779 41.280 -19.823 1.00 42.62 85 ASP A O 1
ATOM 668 N N . GLU A 1 86 ? -26.637 43.103 -20.850 1.00 46.12 86 GLU A N 1
ATOM 669 C CA . GLU A 1 86 ? -26.552 42.788 -22.277 1.00 46.12 86 GLU A CA 1
ATOM 670 C C . GLU A 1 86 ? -25.177 43.058 -22.927 1.00 46.12 86 GLU A C 1
ATOM 672 O O . GLU A 1 86 ? -24.342 43.778 -22.384 1.00 46.12 86 GLU A O 1
ATOM 677 N N . GLY A 1 87 ? -25.014 42.535 -24.151 1.00 41.81 87 GLY A N 1
ATOM 678 C CA . GLY A 1 87 ? -24.112 43.063 -25.188 1.00 41.81 87 GLY A CA 1
ATOM 679 C C . GLY A 1 87 ? -22.697 42.470 -25.223 1.00 41.81 87 GLY A C 1
ATOM 680 O O . GLY A 1 87 ? -22.145 42.079 -24.204 1.00 41.81 87 GLY A O 1
ATOM 681 N N . GLU A 1 88 ? -22.002 42.373 -26.352 1.00 46.00 88 GLU A N 1
ATOM 682 C CA . GLU A 1 88 ? -22.275 42.693 -27.756 1.00 46.00 88 GLU A CA 1
ATOM 683 C C . GLU A 1 88 ? -21.036 42.195 -28.547 1.00 46.00 88 GLU A C 1
ATOM 685 O O . GLU A 1 88 ? -19.921 42.295 -28.041 1.00 46.00 88 GLU A O 1
ATOM 690 N N . GLU A 1 89 ? -21.282 41.619 -29.728 1.00 45.56 89 GLU A N 1
ATOM 691 C CA . GLU A 1 89 ? -20.455 41.526 -30.956 1.00 45.56 89 GLU A CA 1
ATOM 692 C C . GLU A 1 89 ? -18.991 41.025 -30.963 1.00 45.56 89 GLU A C 1
ATOM 694 O O . GLU A 1 89 ? -18.127 41.426 -30.187 1.00 45.56 89 GLU A O 1
ATOM 699 N N . GLY A 1 90 ? -18.686 40.203 -31.981 1.00 42.38 90 GLY A N 1
ATOM 700 C CA . GLY A 1 90 ? -17.315 39.962 -32.437 1.00 42.38 90 GLY A CA 1
ATOM 701 C C . GLY A 1 90 ? -17.120 38.699 -33.282 1.00 42.38 90 GLY A C 1
ATOM 702 O O . GLY A 1 90 ? -16.730 37.665 -32.750 1.00 42.38 90 GLY A O 1
ATOM 703 N N . GLU A 1 91 ? -17.387 38.820 -34.583 1.00 47.06 91 GLU A N 1
ATOM 704 C CA . GLU A 1 91 ? -17.080 37.931 -35.729 1.00 47.06 91 GLU A CA 1
ATOM 705 C C . GLU A 1 91 ? -15.559 37.590 -35.786 1.00 47.06 91 GLU A C 1
ATOM 707 O O . GLU A 1 91 ? -14.770 38.232 -35.099 1.00 47.06 91 GLU A O 1
ATOM 712 N N . ALA A 1 92 ? -14.972 36.636 -36.516 1.00 51.41 92 ALA A N 1
ATOM 713 C CA . ALA A 1 92 ? -15.247 35.928 -37.766 1.00 51.41 92 ALA A CA 1
ATOM 714 C C . ALA A 1 92 ? -14.286 34.696 -37.803 1.00 51.41 92 ALA A C 1
ATOM 716 O O . ALA A 1 92 ? -13.257 34.703 -37.128 1.00 51.41 92 ALA A O 1
ATOM 717 N N . GLU A 1 93 ? -14.695 33.548 -38.347 1.00 53.44 93 GLU A N 1
ATOM 718 C CA . GLU A 1 93 ? -14.287 32.989 -39.658 1.00 53.44 93 GLU A CA 1
ATOM 719 C C . GLU A 1 93 ? -12.814 32.554 -39.801 1.00 53.44 93 GLU A C 1
ATOM 721 O O . GLU A 1 93 ? -11.869 33.255 -39.450 1.00 53.44 93 GLU A O 1
ATOM 726 N N . GLY A 1 94 ? -12.645 31.346 -40.333 1.00 46.09 94 GLY A N 1
ATOM 727 C CA . GLY A 1 94 ? -11.371 30.688 -40.584 1.00 46.09 94 GLY A CA 1
ATOM 728 C C . GLY A 1 94 ? -11.633 29.329 -41.217 1.00 46.09 94 GLY A C 1
ATOM 729 O O . GLY A 1 94 ? -11.544 28.308 -40.535 1.00 46.09 94 GLY A O 1
ATOM 730 N N . ASP A 1 95 ? -12.057 29.390 -42.478 1.00 52.34 95 ASP A N 1
ATOM 731 C CA . ASP A 1 95 ? -12.366 28.318 -43.419 1.00 52.34 95 ASP A CA 1
ATOM 732 C C . ASP A 1 95 ? -11.361 27.163 -43.433 1.00 52.34 95 ASP A C 1
ATOM 734 O O . ASP A 1 95 ? -10.158 27.323 -43.206 1.00 52.34 95 ASP A O 1
ATOM 738 N N . GLY A 1 96 ? -11.906 25.983 -43.722 1.00 56.75 96 GLY A N 1
ATOM 739 C CA . GLY A 1 96 ? -11.136 24.828 -44.134 1.00 56.75 96 GLY A CA 1
ATOM 740 C C . GLY A 1 96 ? -10.879 24.864 -45.635 1.00 56.75 96 GLY A C 1
ATOM 741 O O . GLY A 1 96 ? -11.752 25.249 -46.403 1.00 56.75 96 GLY A O 1
ATOM 742 N N . ASP A 1 97 ? -9.710 24.368 -46.015 1.00 57.47 97 ASP A N 1
ATOM 743 C CA . ASP A 1 97 ? -9.421 23.873 -47.355 1.00 57.47 97 ASP A CA 1
ATOM 744 C C . ASP A 1 97 ? -8.948 22.420 -47.188 1.00 57.47 97 ASP A C 1
ATOM 746 O O . ASP A 1 97 ? -7.787 22.132 -46.884 1.00 57.47 97 ASP A O 1
ATOM 750 N N . ASP A 1 98 ? -9.926 21.516 -47.268 1.00 59.25 98 ASP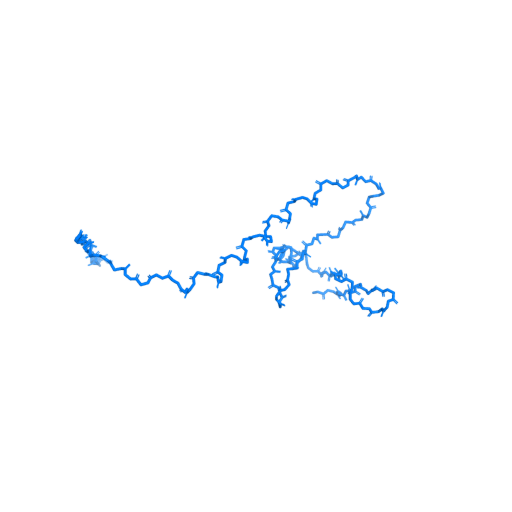 A N 1
ATOM 751 C CA . ASP A 1 98 ? -9.766 20.187 -47.852 1.00 59.25 98 ASP A CA 1
ATOM 752 C C . ASP A 1 98 ? -9.644 20.408 -49.364 1.00 59.25 98 ASP A C 1
ATOM 754 O O . ASP A 1 98 ? -10.540 21.020 -49.930 1.00 59.25 98 ASP A O 1
ATOM 758 N N . ASP A 1 99 ? -8.547 19.951 -49.970 1.00 60.47 99 ASP A N 1
ATOM 759 C CA . ASP A 1 99 ? -8.409 19.462 -51.354 1.00 60.47 99 ASP A CA 1
ATOM 760 C C . ASP A 1 99 ? -6.982 19.739 -51.852 1.00 60.47 99 ASP A C 1
ATOM 762 O O . ASP A 1 99 ? -6.643 20.852 -52.235 1.00 60.47 99 ASP A O 1
ATOM 766 N N . ASP A 1 100 ? -6.146 18.701 -51.893 1.00 60.56 100 ASP A N 1
ATOM 767 C CA . ASP A 1 100 ? -5.203 18.571 -53.006 1.00 60.56 100 ASP A CA 1
ATOM 768 C C . ASP A 1 100 ? -4.984 17.083 -53.306 1.00 60.56 100 ASP A C 1
ATOM 770 O O . ASP A 1 100 ? -4.265 16.336 -52.632 1.00 60.56 100 ASP A O 1
ATOM 774 N N . ASP A 1 101 ? -5.759 16.682 -54.307 1.00 63.97 101 ASP A N 1
ATOM 775 C CA . ASP A 1 101 ? -5.642 15.528 -55.177 1.00 63.97 101 ASP A CA 1
ATOM 776 C C . ASP A 1 101 ? -4.282 15.573 -55.894 1.00 63.97 101 ASP A C 1
ATOM 778 O O . ASP A 1 101 ? -4.000 16.521 -56.618 1.00 63.97 101 ASP A O 1
ATOM 782 N N . ASP A 1 102 ? -3.436 14.552 -55.738 1.00 65.06 102 ASP A N 1
ATOM 783 C CA . ASP A 1 102 ? -2.365 14.334 -56.716 1.00 65.06 102 ASP A CA 1
ATOM 784 C C . ASP A 1 102 ? -2.152 12.835 -56.941 1.00 65.06 102 ASP A C 1
ATOM 786 O O . ASP A 1 102 ? -1.363 12.138 -56.292 1.00 65.06 102 ASP A O 1
ATOM 790 N N . ALA A 1 103 ? -2.962 12.323 -57.865 1.00 67.56 103 ALA A N 1
ATOM 791 C CA . ALA A 1 103 ? -2.695 11.101 -58.590 1.00 67.56 103 ALA A CA 1
ATOM 792 C C . ALA A 1 103 ? -1.701 11.395 -59.724 1.00 67.56 103 ALA A C 1
ATOM 794 O O . ALA A 1 103 ? -2.056 12.018 -60.723 1.00 67.56 103 ALA A O 1
ATOM 795 N N . ALA A 1 104 ? -0.486 10.850 -59.635 1.00 67.69 104 ALA A N 1
ATOM 796 C CA . ALA A 1 104 ? 0.409 10.778 -60.783 1.00 67.69 104 ALA A CA 1
ATOM 797 C C . ALA A 1 104 ? 1.265 9.503 -60.774 1.00 67.69 104 ALA A C 1
ATOM 799 O O . ALA A 1 104 ? 2.085 9.298 -59.879 1.00 67.69 104 ALA A O 1
ATOM 800 N N . GLY A 1 105 ? 1.116 8.714 -61.846 1.00 57.34 105 GLY A N 1
ATOM 801 C CA . GLY A 1 105 ? 2.170 7.853 -62.403 1.00 57.34 105 GLY A CA 1
ATOM 802 C C . GLY A 1 105 ? 1.991 6.358 -62.235 1.00 57.34 105 GLY A C 1
ATOM 803 O O . GLY A 1 105 ? 2.687 5.799 -61.363 1.00 57.34 105 GLY A O 1
#